Protein AF-A0A353F7Q7-F1 (afdb_monomer_lite)

Structure (mmCIF, N/CA/C/O backbone):
data_AF-A0A353F7Q7-F1
#
_entry.id   AF-A0A353F7Q7-F1
#
loop_
_atom_site.group_PDB
_atom_site.id
_atom_site.type_symbol
_atom_site.label_atom_id
_atom_site.label_alt_id
_atom_site.label_comp_id
_atom_site.label_asym_id
_atom_site.label_entity_id
_atom_site.label_seq_id
_atom_site.pdbx_PDB_ins_code
_atom_site.Cartn_x
_atom_site.Cartn_y
_atom_site.Cartn_z
_atom_site.occupancy
_atom_site.B_iso_or_equiv
_atom_site.auth_seq_id
_atom_site.auth_comp_id
_atom_site.auth_asym_id
_atom_site.auth_atom_id
_atom_site.pdbx_PDB_model_num
ATOM 1 N N . MET A 1 1 ? -16.172 -13.027 20.864 1.00 47.38 1 MET A N 1
ATOM 2 C CA . MET A 1 1 ? -14.742 -12.929 20.495 1.00 47.38 1 MET A CA 1
ATOM 3 C C . MET A 1 1 ? -14.281 -11.509 20.770 1.00 47.38 1 MET A C 1
ATOM 5 O O . MET A 1 1 ? -14.959 -10.591 20.334 1.00 47.38 1 MET A O 1
ATOM 9 N N . MET A 1 2 ? -13.199 -11.311 21.529 1.00 53.53 2 MET A N 1
ATOM 10 C CA . MET A 1 2 ? -12.612 -9.973 21.683 1.00 53.53 2 MET A CA 1
ATOM 11 C C . MET A 1 2 ? -12.036 -9.521 20.335 1.00 53.53 2 MET A C 1
ATOM 13 O O . MET A 1 2 ? -11.460 -10.328 19.608 1.00 53.53 2 MET A O 1
ATOM 17 N N . ALA A 1 3 ? -12.231 -8.255 19.975 1.00 63.22 3 ALA A N 1
ATOM 18 C CA . ALA A 1 3 ? -11.738 -7.695 18.724 1.00 63.22 3 ALA A CA 1
ATOM 19 C C . ALA A 1 3 ? -10.195 -7.616 18.745 1.00 63.22 3 ALA A C 1
ATOM 21 O O . ALA A 1 3 ? -9.619 -6.721 19.360 1.00 63.22 3 ALA A O 1
ATOM 22 N N . GLN A 1 4 ? -9.523 -8.611 18.150 1.00 87.62 4 GLN A N 1
ATOM 23 C CA . GLN A 1 4 ? -8.056 -8.729 18.150 1.00 87.62 4 GLN A CA 1
ATOM 24 C C . GLN A 1 4 ? -7.355 -7.837 17.111 1.00 87.62 4 GLN A C 1
ATOM 26 O O . GLN A 1 4 ? -6.146 -7.648 17.205 1.00 87.62 4 GLN A O 1
ATOM 31 N N . GLU A 1 5 ? -8.075 -7.226 16.161 1.00 91.69 5 GLU A N 1
ATOM 32 C CA . GLU A 1 5 ? -7.437 -6.451 15.091 1.00 91.69 5 GLU A CA 1
ATOM 33 C C . GLU A 1 5 ? -6.711 -5.207 15.619 1.00 91.69 5 GLU A C 1
ATOM 35 O O . GLU A 1 5 ? -5.593 -4.929 15.205 1.00 91.69 5 GLU A O 1
ATOM 40 N N . GLY A 1 6 ? -7.291 -4.477 16.579 1.00 93.25 6 GLY A N 1
ATOM 41 C CA . GLY A 1 6 ? -6.685 -3.257 17.127 1.00 93.25 6 GLY A CA 1
ATOM 42 C C . GLY A 1 6 ? -5.279 -3.468 17.720 1.00 93.25 6 GLY A C 1
ATOM 43 O O . GLY A 1 6 ? -4.352 -2.730 17.354 1.00 93.25 6 GLY A O 1
ATOM 44 N N . PRO A 1 7 ? -5.096 -4.455 18.620 1.00 96.31 7 PRO A N 1
ATOM 45 C CA . PRO A 1 7 ? -3.781 -4.849 19.118 1.00 96.31 7 PRO A CA 1
ATOM 46 C C . PRO A 1 7 ? -2.811 -5.276 18.011 1.00 96.31 7 PRO A C 1
ATOM 48 O O . PRO A 1 7 ? -1.708 -4.742 17.964 1.00 96.31 7 PRO A O 1
ATOM 51 N N . VAL A 1 8 ? -3.227 -6.150 17.086 1.00 97.38 8 VAL A N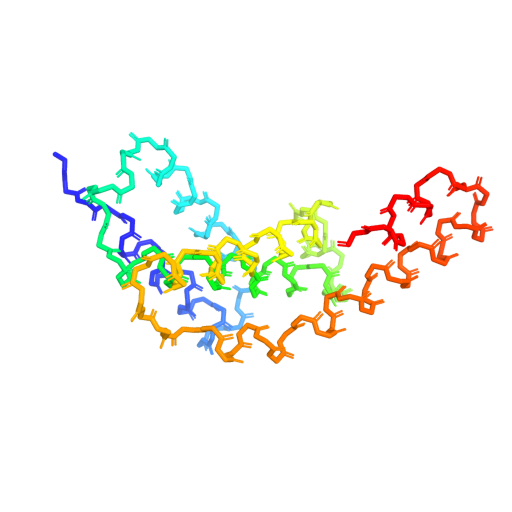 1
ATOM 52 C CA . VAL A 1 8 ? -2.357 -6.663 16.009 1.00 97.38 8 VAL A CA 1
ATOM 53 C C . VAL A 1 8 ? -1.903 -5.542 15.067 1.00 97.38 8 VAL A C 1
ATOM 55 O O . VAL A 1 8 ? -0.712 -5.417 14.784 1.00 97.38 8 VAL A O 1
ATOM 58 N N . ILE A 1 9 ? -2.811 -4.644 14.668 1.00 97.56 9 ILE A N 1
ATOM 59 C CA . ILE A 1 9 ? -2.458 -3.452 13.881 1.00 97.56 9 ILE A CA 1
ATOM 60 C C . ILE A 1 9 ? -1.427 -2.615 14.645 1.00 97.56 9 ILE A C 1
ATOM 62 O O . ILE A 1 9 ? -0.452 -2.151 14.066 1.00 97.56 9 ILE A O 1
ATOM 66 N N . SER A 1 10 ? -1.616 -2.416 15.952 1.00 97.50 10 SER A N 1
ATOM 67 C CA . SER A 1 10 ? -0.689 -1.614 16.760 1.00 97.50 10 SER A CA 1
ATOM 68 C C . SER A 1 10 ? 0.691 -2.268 16.889 1.00 97.50 10 SER A C 1
ATOM 70 O O . SER A 1 10 ? 1.689 -1.548 16.871 1.00 97.50 10 SER A O 1
ATOM 72 N N . SER A 1 11 ? 0.764 -3.601 16.950 1.00 98.00 11 SER A N 1
ATOM 73 C CA . SER A 1 11 ? 2.026 -4.347 16.882 1.00 98.00 11 SER A CA 1
ATOM 74 C C . SER A 1 11 ? 2.744 -4.127 15.550 1.00 98.00 11 SER A C 1
ATOM 76 O O . SER A 1 11 ? 3.946 -3.868 15.560 1.00 98.00 11 SER A O 1
ATOM 78 N N . ALA A 1 12 ? 2.019 -4.118 14.423 1.00 98.19 12 ALA A N 1
ATOM 79 C CA . ALA A 1 12 ? 2.595 -3.796 13.113 1.00 98.19 12 ALA A CA 1
ATOM 80 C C . ALA A 1 12 ? 3.225 -2.391 13.092 1.00 98.19 12 ALA A C 1
ATOM 82 O O . ALA A 1 12 ? 4.353 -2.222 12.630 1.00 98.19 12 ALA A O 1
ATOM 83 N N . VAL A 1 13 ? 2.527 -1.391 13.651 1.00 97.88 13 VAL A N 1
ATOM 84 C CA . VAL A 1 13 ? 3.040 -0.012 13.764 1.00 97.88 13 VAL A CA 1
ATOM 85 C C . VAL A 1 13 ? 4.306 0.045 14.615 1.00 97.88 13 VAL A C 1
ATOM 87 O O . VAL A 1 13 ? 5.293 0.657 14.222 1.00 97.88 13 VAL A O 1
ATOM 90 N N . ILE A 1 14 ? 4.304 -0.608 15.778 1.00 97.94 14 ILE A N 1
ATOM 91 C CA . ILE A 1 14 ? 5.467 -0.631 16.673 1.00 97.94 14 ILE A CA 1
ATOM 92 C C . ILE A 1 14 ? 6.668 -1.285 15.982 1.00 97.94 14 ILE A C 1
ATOM 94 O O . ILE A 1 14 ? 7.765 -0.727 16.030 1.00 97.94 14 ILE A O 1
ATOM 98 N N . ALA A 1 15 ? 6.462 -2.418 15.310 1.00 97.56 15 ALA A N 1
ATOM 99 C CA . ALA A 1 15 ? 7.520 -3.110 14.585 1.00 97.56 15 ALA A CA 1
ATOM 100 C C . ALA A 1 15 ? 8.154 -2.203 13.514 1.00 97.56 15 ALA A C 1
ATOM 102 O O . ALA A 1 15 ? 9.375 -2.052 13.493 1.00 97.56 15 ALA A O 1
ATOM 103 N N . VAL A 1 16 ? 7.346 -1.514 12.698 1.00 95.19 16 VAL A N 1
ATOM 104 C CA . VAL A 1 16 ? 7.862 -0.695 11.586 1.00 95.19 16 VAL A CA 1
ATOM 105 C C . VAL A 1 16 ? 8.396 0.682 12.004 1.00 95.19 16 VAL A C 1
ATOM 107 O O . VAL A 1 16 ? 9.357 1.166 11.406 1.00 95.19 16 VAL A O 1
ATOM 110 N N . GLU A 1 17 ? 7.805 1.334 13.008 1.00 92.81 17 GLU A N 1
ATOM 111 C CA . GLU A 1 17 ? 8.177 2.705 13.400 1.00 92.81 17 GLU A CA 1
ATOM 112 C C . GLU A 1 17 ? 9.206 2.765 14.527 1.00 92.81 17 GLU A C 1
ATOM 114 O O . GLU A 1 17 ? 9.997 3.704 14.575 1.00 92.81 17 GLU A O 1
ATOM 119 N N . ARG A 1 18 ? 9.196 1.796 15.451 1.00 92.31 18 ARG A N 1
ATOM 120 C CA . ARG A 1 18 ? 10.052 1.832 16.650 1.00 92.31 18 ARG A CA 1
ATOM 121 C C . ARG A 1 18 ? 11.210 0.853 16.576 1.00 92.31 18 ARG A C 1
ATOM 123 O O . ARG A 1 18 ? 12.302 1.188 17.018 1.00 92.31 18 ARG A O 1
ATOM 130 N N . ASN A 1 19 ? 10.971 -0.329 16.013 1.00 92.38 19 ASN A N 1
ATOM 131 C CA . ASN A 1 19 ? 11.986 -1.381 15.943 1.00 92.38 19 ASN A CA 1
ATOM 132 C C . ASN A 1 19 ? 12.683 -1.433 14.576 1.00 92.38 19 ASN A C 1
ATOM 134 O O . ASN A 1 19 ? 13.704 -2.100 14.447 1.00 92.38 19 ASN A O 1
ATOM 138 N N . ASN A 1 20 ? 12.134 -0.737 13.570 1.00 92.75 20 ASN A N 1
ATOM 139 C CA . ASN A 1 20 ? 12.548 -0.827 12.168 1.00 92.75 20 ASN A CA 1
ATOM 140 C C . ASN A 1 20 ? 12.586 -2.282 11.646 1.00 92.75 20 ASN A C 1
ATOM 142 O O . ASN A 1 20 ? 13.397 -2.631 10.791 1.00 92.75 20 ASN A O 1
ATOM 146 N N . ASP A 1 21 ? 11.698 -3.128 12.170 1.00 97.50 21 ASP A N 1
ATOM 147 C CA . ASP A 1 21 ? 11.584 -4.543 11.831 1.00 97.50 21 ASP A CA 1
ATOM 148 C C . ASP A 1 21 ? 10.482 -4.726 10.783 1.00 97.50 21 ASP A C 1
ATOM 150 O O . ASP A 1 21 ? 9.291 -4.842 11.091 1.00 97.50 21 ASP A O 1
ATOM 154 N N . ILE A 1 22 ? 10.885 -4.678 9.512 1.00 98.00 22 ILE A N 1
ATOM 155 C CA . ILE A 1 22 ? 9.965 -4.746 8.370 1.00 98.00 22 ILE A CA 1
ATOM 156 C C . ILE A 1 22 ? 9.339 -6.142 8.252 1.00 98.00 22 ILE A C 1
ATOM 158 O O . ILE A 1 22 ? 8.160 -6.246 7.911 1.00 98.00 22 ILE A O 1
ATOM 162 N N . ALA A 1 23 ? 10.094 -7.204 8.552 1.00 98.25 23 ALA A N 1
ATOM 163 C CA . ALA A 1 23 ? 9.606 -8.576 8.451 1.00 98.25 23 ALA A CA 1
ATOM 164 C C . ALA A 1 23 ? 8.491 -8.842 9.467 1.00 98.25 23 ALA A C 1
ATOM 166 O O . ALA A 1 23 ? 7.408 -9.308 9.101 1.00 98.25 23 ALA A O 1
ATOM 167 N N . GLU A 1 24 ? 8.715 -8.483 10.731 1.00 98.31 24 GLU A N 1
ATOM 168 C CA . GLU A 1 24 ? 7.708 -8.677 11.769 1.00 98.31 24 GLU A CA 1
ATOM 169 C C . GLU A 1 24 ? 6.507 -7.735 11.555 1.00 98.31 24 GLU A C 1
ATOM 171 O O . GLU A 1 24 ? 5.354 -8.141 11.721 1.00 98.31 24 GLU A O 1
ATOM 176 N N . ALA A 1 25 ? 6.736 -6.500 11.089 1.00 98.56 25 ALA A N 1
ATOM 177 C CA . ALA A 1 25 ? 5.647 -5.603 10.707 1.00 98.56 25 ALA A CA 1
ATOM 178 C C . ALA A 1 25 ? 4.774 -6.185 9.584 1.00 98.56 25 ALA A C 1
ATOM 180 O O . ALA A 1 25 ? 3.545 -6.090 9.654 1.00 98.56 25 ALA A O 1
ATOM 181 N N . LYS A 1 26 ? 5.392 -6.807 8.569 1.00 98.50 26 LYS A N 1
ATOM 182 C CA . LYS A 1 26 ? 4.687 -7.469 7.463 1.00 98.50 26 LYS A CA 1
ATOM 183 C C . LYS A 1 26 ? 3.812 -8.615 7.966 1.00 98.50 26 LYS A C 1
ATOM 185 O O . LYS A 1 26 ? 2.642 -8.700 7.603 1.00 98.50 26 LYS A O 1
ATOM 190 N N . LYS A 1 27 ? 4.345 -9.445 8.860 1.00 98.38 27 LYS A N 1
ATOM 191 C CA . LYS A 1 27 ? 3.589 -10.529 9.494 1.00 98.38 27 LYS A CA 1
ATOM 192 C C . LYS A 1 27 ? 2.362 -10.004 10.246 1.00 98.38 27 LYS A C 1
ATOM 194 O O . LYS A 1 27 ? 1.258 -10.490 10.010 1.00 98.38 27 LYS A O 1
ATOM 199 N N . TYR A 1 28 ? 2.523 -8.982 11.090 1.00 98.50 28 TYR A N 1
ATOM 200 C CA . TYR A 1 28 ? 1.391 -8.418 11.833 1.00 98.50 28 TYR A CA 1
ATOM 201 C C . TYR A 1 28 ? 0.355 -7.749 10.928 1.00 98.50 28 TYR A C 1
ATOM 203 O O . TYR A 1 28 ? -0.841 -7.863 11.190 1.00 98.50 28 TYR A O 1
ATOM 211 N N . ILE A 1 29 ? 0.765 -7.042 9.870 1.00 98.56 29 ILE A N 1
ATOM 212 C CA . ILE A 1 29 ? -0.211 -6.382 8.994 1.00 98.56 29 ILE A CA 1
ATOM 213 C C . ILE A 1 29 ? -0.993 -7.392 8.141 1.00 98.56 29 ILE A C 1
ATOM 215 O O . ILE A 1 29 ? -2.188 -7.193 7.920 1.00 98.56 29 ILE A O 1
ATOM 219 N N . ASP A 1 30 ? -0.368 -8.500 7.738 1.00 98.31 30 ASP A N 1
ATOM 220 C CA . ASP A 1 30 ? -1.050 -9.602 7.052 1.00 98.31 30 ASP A CA 1
ATOM 221 C C . ASP A 1 30 ? -2.034 -10.322 7.986 1.00 98.31 30 ASP A C 1
ATOM 223 O O . ASP A 1 30 ? -3.172 -10.596 7.601 1.00 98.31 30 ASP A O 1
ATOM 227 N N . GLU A 1 31 ? -1.638 -10.570 9.238 1.00 97.62 31 GLU A N 1
ATOM 228 C CA . GLU A 1 31 ? -2.523 -11.127 10.266 1.00 97.62 31 GLU A CA 1
ATOM 229 C C . GLU A 1 31 ? -3.722 -10.200 10.527 1.00 97.62 31 GLU A C 1
ATOM 231 O O . GLU A 1 31 ? -4.873 -10.642 10.533 1.00 97.62 31 GLU A O 1
ATOM 236 N N . ALA A 1 32 ? -3.485 -8.890 10.658 1.00 97.62 32 ALA A N 1
ATOM 237 C CA . ALA A 1 32 ? -4.557 -7.908 10.782 1.00 97.62 32 ALA A CA 1
ATOM 238 C C . ALA A 1 32 ? -5.513 -7.960 9.581 1.00 97.62 32 ALA A C 1
ATOM 240 O O . ALA A 1 32 ? -6.729 -7.906 9.773 1.00 97.62 32 ALA A O 1
ATOM 241 N N . GLN A 1 33 ? -4.992 -8.112 8.358 1.00 97.38 33 GLN A N 1
ATOM 242 C CA . GLN A 1 33 ? -5.817 -8.243 7.157 1.00 97.38 33 GLN A CA 1
ATOM 243 C C . GLN A 1 33 ? -6.702 -9.495 7.201 1.00 97.38 33 GLN A C 1
ATOM 245 O O . GLN A 1 33 ? -7.881 -9.410 6.853 1.00 97.38 33 GLN A O 1
ATOM 250 N N . GLN A 1 34 ? -6.166 -10.632 7.655 1.00 96.56 34 GLN A N 1
ATOM 251 C CA . GLN A 1 34 ? -6.937 -11.865 7.833 1.00 96.56 34 GLN A CA 1
ATOM 252 C C . GLN A 1 34 ? -8.043 -11.696 8.880 1.00 96.56 34 GLN A C 1
ATOM 254 O O . GLN A 1 34 ? -9.175 -12.105 8.652 1.00 96.56 34 GLN A O 1
ATOM 259 N N . ILE A 1 35 ? -7.761 -11.048 10.012 1.00 94.56 35 ILE A N 1
ATOM 260 C CA . ILE A 1 35 ? -8.782 -10.810 11.043 1.00 94.56 35 ILE A CA 1
ATOM 261 C C . ILE A 1 35 ? -9.874 -9.877 10.509 1.00 94.56 35 ILE A C 1
ATOM 263 O O . ILE A 1 35 ? -11.060 -10.142 10.702 1.00 94.56 35 ILE A O 1
ATOM 267 N N . ILE A 1 36 ? -9.491 -8.797 9.824 1.00 95.12 36 ILE A N 1
ATOM 268 C CA . ILE A 1 36 ? -10.423 -7.804 9.276 1.00 95.12 36 ILE A CA 1
ATOM 269 C C . ILE A 1 36 ? -11.333 -8.420 8.209 1.00 95.12 36 ILE A C 1
ATOM 271 O O . ILE A 1 36 ? -12.519 -8.103 8.185 1.00 95.12 36 ILE A O 1
ATOM 275 N N . SER A 1 37 ? -10.825 -9.322 7.362 1.00 94.19 37 SER A N 1
ATOM 276 C CA . SER A 1 37 ? -11.626 -9.945 6.297 1.00 94.19 37 SER A CA 1
ATOM 277 C C . SER A 1 37 ? -12.722 -10.885 6.812 1.00 94.19 37 SER A C 1
ATOM 279 O O . SER A 1 37 ? -13.684 -11.148 6.092 1.00 94.19 37 SE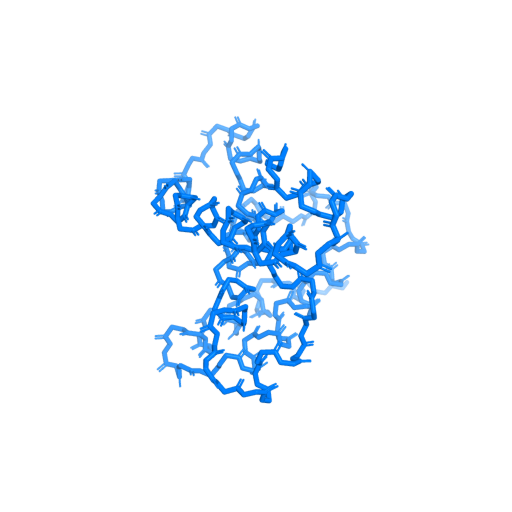R A O 1
ATOM 281 N N . THR A 1 38 ? -12.621 -11.356 8.059 1.00 94.19 38 THR A N 1
ATOM 282 C CA . THR A 1 38 ? -13.637 -12.215 8.696 1.00 94.19 38 THR A CA 1
ATOM 283 C C . THR A 1 38 ? -14.797 -11.446 9.330 1.00 94.19 38 THR A C 1
ATOM 285 O O . THR A 1 38 ? -15.733 -12.070 9.831 1.00 94.19 38 THR A O 1
ATOM 288 N N . LYS A 1 39 ? -14.756 -10.106 9.332 1.00 90.62 39 LYS A N 1
ATOM 289 C CA . LYS A 1 39 ? -15.736 -9.262 10.026 1.00 90.62 39 LYS A CA 1
ATOM 290 C C . LYS A 1 39 ? -16.362 -8.230 9.087 1.00 90.62 39 LYS A C 1
ATOM 292 O O . LYS A 1 39 ? -15.674 -7.687 8.220 1.00 90.62 39 LYS A O 1
ATOM 297 N N . PRO A 1 40 ? -17.644 -7.878 9.276 1.00 91.69 40 PRO A N 1
ATOM 298 C CA . PRO A 1 40 ? -18.227 -6.713 8.624 1.00 91.69 40 PRO A CA 1
ATOM 299 C C . PRO A 1 40 ? -17.460 -5.437 8.993 1.00 91.69 40 PRO A C 1
ATOM 301 O O . PRO A 1 40 ? -17.127 -5.220 10.159 1.00 91.69 40 PRO A O 1
ATOM 304 N N . LYS A 1 41 ? -17.242 -4.5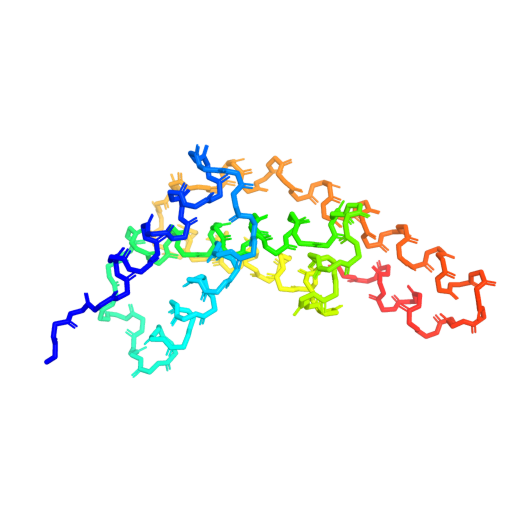35 8.024 1.00 88.12 41 LYS A N 1
ATOM 305 C CA . LYS A 1 41 ? -16.570 -3.241 8.270 1.00 88.12 41 LYS A CA 1
ATOM 306 C C . LYS A 1 41 ? -17.232 -2.427 9.390 1.00 88.12 41 LYS A C 1
ATOM 308 O O . LYS A 1 41 ? -16.538 -1.726 10.116 1.00 88.12 41 LYS A O 1
ATOM 313 N N . SER A 1 42 ? -18.553 -2.543 9.548 1.00 88.69 42 SER A N 1
ATOM 314 C CA . SER A 1 42 ? -19.334 -1.870 10.596 1.00 88.69 42 SER A CA 1
ATOM 315 C C . SER A 1 42 ? -18.984 -2.314 12.019 1.00 88.69 42 SER A C 1
ATOM 317 O O . SER A 1 42 ? -19.279 -1.591 12.965 1.00 88.69 42 SER A O 1
ATOM 319 N N . GLU A 1 43 ? -18.368 -3.486 12.186 1.00 91.88 43 GLU A N 1
ATOM 320 C CA . GLU A 1 43 ? -17.938 -4.009 13.489 1.00 91.88 43 GLU A CA 1
ATOM 321 C C . GLU A 1 43 ? -16.515 -3.574 13.866 1.00 91.88 43 GLU A C 1
ATOM 323 O O . GLU A 1 43 ? -16.067 -3.798 14.991 1.00 91.88 43 GLU A O 1
ATOM 328 N N . ILE A 1 44 ? -15.794 -2.934 12.942 1.00 93.06 44 ILE A N 1
ATOM 329 C CA . ILE A 1 44 ? -14.426 -2.467 13.151 1.00 93.06 44 ILE A CA 1
ATOM 330 C C . ILE A 1 44 ? -14.471 -0.962 13.393 1.00 93.06 44 ILE A C 1
ATOM 332 O O . ILE A 1 44 ? -15.068 -0.203 12.630 1.00 93.06 44 ILE A O 1
ATOM 336 N N . SER A 1 45 ? -13.812 -0.498 14.456 1.00 94.56 45 SER A N 1
ATOM 337 C CA . SER A 1 45 ? -13.763 0.941 14.720 1.00 94.56 45 SER A CA 1
ATOM 338 C C . SER A 1 45 ? -13.092 1.684 13.562 1.00 94.56 45 SER A C 1
ATOM 340 O O . SER A 1 45 ? -12.060 1.248 13.042 1.00 94.56 45 SER A O 1
ATOM 342 N N . SER A 1 46 ? -13.622 2.857 13.208 1.00 95.56 46 SER A N 1
ATOM 343 C CA . SER A 1 46 ? -13.079 3.630 12.087 1.00 95.56 46 SER A CA 1
ATOM 344 C C . SER A 1 46 ? -11.615 4.010 12.271 1.00 95.56 46 SER A C 1
ATOM 346 O O . SER A 1 46 ? -10.835 3.998 11.327 1.00 95.56 46 SER A O 1
ATOM 348 N N . LYS A 1 47 ? -11.204 4.260 13.519 1.00 96.12 47 LYS A N 1
ATOM 349 C CA . LYS A 1 47 ? -9.803 4.498 13.873 1.00 96.12 47 LYS A CA 1
ATOM 350 C C . LYS A 1 47 ? -8.913 3.301 13.528 1.00 96.12 47 LYS A C 1
ATOM 352 O O . LYS A 1 47 ? -7.822 3.512 13.005 1.00 96.12 47 LYS A O 1
ATOM 357 N N . ASN A 1 48 ? -9.343 2.079 13.850 1.00 96.69 48 ASN A N 1
ATOM 358 C CA . ASN A 1 48 ? -8.567 0.877 13.544 1.00 96.69 48 ASN A CA 1
ATOM 359 C C . ASN A 1 48 ? -8.509 0.645 12.038 1.00 96.69 48 ASN A C 1
ATOM 361 O O . ASN A 1 48 ? -7.438 0.335 11.533 1.00 96.69 48 ASN A O 1
ATOM 365 N N . LEU A 1 49 ? -9.619 0.849 11.324 1.00 97.06 49 LEU A N 1
ATOM 366 C CA . LEU A 1 49 ? -9.663 0.609 9.887 1.00 97.06 49 LEU A CA 1
ATOM 367 C C . LEU A 1 49 ? -8.812 1.623 9.100 1.00 97.06 49 LEU A C 1
ATOM 369 O O . LEU A 1 49 ? -7.999 1.209 8.277 1.00 97.06 49 LEU A O 1
ATOM 373 N N . SER A 1 50 ? -8.887 2.918 9.434 1.00 98.25 50 SER A N 1
ATOM 374 C CA . SER A 1 50 ? -7.973 3.940 8.896 1.00 98.25 50 SER A CA 1
ATOM 375 C C . SER A 1 50 ? -6.509 3.591 9.175 1.00 98.25 50 SER A C 1
ATOM 377 O O . SER A 1 50 ? -5.672 3.612 8.277 1.00 98.25 50 SER A O 1
ATOM 379 N N . LYS A 1 51 ? -6.185 3.219 10.422 1.00 98.25 51 LYS A N 1
ATOM 380 C CA . LYS A 1 51 ? -4.819 2.827 10.792 1.00 98.25 51 LYS A CA 1
ATOM 381 C C . LYS A 1 51 ? -4.354 1.613 9.980 1.00 98.25 51 LYS A C 1
ATOM 383 O O . LYS A 1 51 ? -3.248 1.618 9.452 1.00 98.25 51 LYS A O 1
ATOM 388 N N . PHE A 1 52 ? -5.197 0.591 9.857 1.00 98.44 52 PHE A N 1
ATOM 389 C CA . PHE A 1 52 ? -4.893 -0.599 9.075 1.00 98.44 52 PHE A CA 1
ATOM 390 C C . PHE A 1 52 ? -4.587 -0.257 7.614 1.00 98.44 52 PHE A C 1
ATOM 392 O O . PHE A 1 52 ? -3.526 -0.637 7.132 1.00 98.44 52 PHE A O 1
ATOM 399 N N . TYR A 1 53 ? -5.461 0.482 6.923 1.00 98.62 53 TYR A N 1
ATOM 400 C CA . TYR A 1 53 ? -5.253 0.796 5.507 1.00 98.62 53 TYR A CA 1
ATOM 401 C C . TYR A 1 53 ? -3.984 1.619 5.268 1.00 98.62 53 TYR A C 1
ATOM 403 O O . TYR A 1 53 ? -3.204 1.290 4.373 1.00 98.62 53 TYR A O 1
ATOM 411 N N . TYR A 1 54 ? -3.720 2.618 6.116 1.00 98.75 54 TYR A N 1
ATOM 412 C CA . TYR A 1 54 ? -2.492 3.405 6.027 1.00 98.75 54 TYR A CA 1
ATOM 413 C C . TYR A 1 54 ? -1.236 2.540 6.191 1.00 98.75 54 TYR A C 1
ATOM 415 O O . TYR A 1 54 ? -0.348 2.557 5.337 1.00 98.75 54 TYR A O 1
ATOM 423 N N . HIS A 1 55 ? -1.167 1.732 7.255 1.00 98.62 55 HIS A N 1
ATOM 424 C CA . HIS A 1 55 ? 0.019 0.916 7.512 1.00 98.62 55 HIS A CA 1
ATOM 425 C C . HIS A 1 55 ? 0.133 -0.290 6.574 1.00 98.62 55 HIS A C 1
ATOM 427 O O . HIS A 1 55 ? 1.254 -0.697 6.279 1.00 98.62 55 HIS A O 1
ATOM 433 N N . LYS A 1 56 ? -0.973 -0.805 6.019 1.00 98.69 56 LYS A N 1
ATOM 434 C CA . LYS A 1 56 ? -0.944 -1.740 4.884 1.00 98.69 56 LYS A CA 1
ATOM 435 C C . LYS A 1 56 ? -0.210 -1.109 3.706 1.00 98.69 56 LYS A C 1
ATOM 437 O O . LYS A 1 56 ? 0.694 -1.744 3.168 1.00 98.69 56 LYS A O 1
ATOM 442 N N . GLY A 1 57 ? -0.546 0.1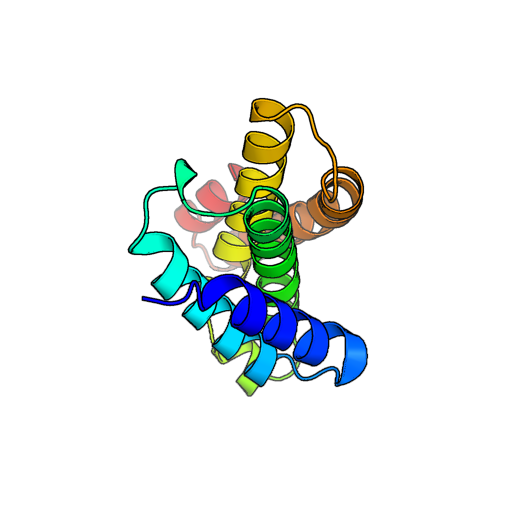36 3.365 1.00 98.56 57 GLY A N 1
ATOM 443 C CA . GLY A 1 57 ? 0.152 0.909 2.341 1.00 98.56 57 GLY A CA 1
ATOM 444 C C . GLY A 1 57 ? 1.650 1.036 2.627 1.00 98.56 57 GLY A C 1
ATOM 445 O O . GLY A 1 57 ? 2.496 0.583 1.856 1.00 98.56 57 GLY A O 1
ATOM 446 N N . LEU A 1 58 ? 1.974 1.593 3.794 1.00 98.56 58 LEU A N 1
ATOM 447 C CA . LEU A 1 58 ? 3.342 1.923 4.190 1.00 98.56 58 LEU A CA 1
ATOM 448 C C . LEU A 1 58 ? 4.257 0.695 4.318 1.00 98.56 58 LEU A C 1
ATOM 450 O O . LEU A 1 58 ? 5.372 0.703 3.801 1.00 98.56 58 LEU A O 1
ATOM 454 N N . ILE A 1 59 ? 3.813 -0.352 5.019 1.00 98.75 59 ILE A N 1
ATOM 455 C CA . ILE A 1 59 ? 4.635 -1.541 5.291 1.00 98.75 59 ILE A CA 1
ATOM 456 C C . ILE A 1 59 ? 4.920 -2.288 3.991 1.00 98.75 59 ILE A C 1
ATOM 458 O O . ILE A 1 59 ? 6.069 -2.636 3.732 1.00 98.75 59 ILE A O 1
ATOM 462 N N . ASN A 1 60 ? 3.909 -2.481 3.139 1.00 98.81 60 ASN A N 1
ATOM 463 C CA . ASN A 1 60 ? 4.119 -3.139 1.853 1.00 98.81 60 ASN A CA 1
ATOM 464 C C . ASN A 1 60 ? 5.026 -2.304 0.933 1.00 98.81 60 ASN A C 1
ATOM 466 O O . ASN A 1 60 ? 5.884 -2.861 0.254 1.00 98.81 60 ASN A O 1
ATOM 470 N N . PHE A 1 61 ? 4.943 -0.971 0.967 1.00 98.56 61 PHE A N 1
ATOM 471 C CA . PHE A 1 61 ? 5.869 -0.145 0.189 1.00 98.56 61 PHE A CA 1
ATOM 472 C C . PHE A 1 61 ? 7.318 -0.265 0.685 1.00 98.56 61 PHE A C 1
ATOM 474 O O . PHE A 1 61 ? 8.251 -0.307 -0.116 1.00 98.56 61 PHE A O 1
ATOM 481 N N . ARG A 1 62 ? 7.521 -0.384 2.004 1.00 98.19 62 ARG A N 1
ATOM 482 C CA . ARG A 1 62 ? 8.844 -0.659 2.590 1.00 98.19 62 ARG A CA 1
ATOM 483 C C . ARG A 1 62 ? 9.371 -2.046 2.225 1.00 98.19 62 ARG A C 1
ATOM 485 O O . ARG A 1 62 ? 10.560 -2.170 1.959 1.00 98.19 62 ARG A O 1
ATOM 492 N N . VAL A 1 63 ? 8.506 -3.062 2.174 1.00 98.56 63 VAL A N 1
ATOM 493 C CA . VAL A 1 63 ? 8.864 -4.403 1.678 1.00 98.56 63 VAL A CA 1
ATOM 494 C C . VAL A 1 63 ? 9.351 -4.317 0.230 1.00 98.56 63 VAL A C 1
ATOM 496 O O . VAL A 1 63 ? 10.445 -4.785 -0.070 1.00 98.56 63 VAL A O 1
ATOM 499 N N . TYR A 1 64 ? 8.594 -3.652 -0.650 1.00 98.31 64 TYR A N 1
ATOM 500 C CA . TYR A 1 64 ? 8.949 -3.508 -2.066 1.00 98.31 64 TYR A CA 1
ATOM 501 C C . TYR A 1 64 ? 10.296 -2.797 -2.290 1.00 98.31 64 TYR A C 1
ATOM 503 O O . TYR A 1 64 ? 11.103 -3.236 -3.113 1.00 98.31 64 TYR A O 1
ATOM 511 N N . ASN A 1 65 ? 10.540 -1.709 -1.553 1.00 97.19 65 ASN A N 1
ATOM 512 C CA . ASN A 1 65 ? 11.747 -0.890 -1.692 1.00 97.19 65 ASN A CA 1
ATOM 513 C C . ASN A 1 65 ? 12.961 -1.420 -0.920 1.00 97.19 65 ASN A C 1
ATOM 515 O O . ASN A 1 65 ? 14.016 -0.792 -0.970 1.00 97.19 65 ASN A O 1
ATOM 519 N N . SER A 1 66 ? 12.837 -2.524 -0.181 1.00 97.38 66 SER A N 1
ATOM 520 C CA . SER A 1 66 ? 13.964 -3.038 0.591 1.00 97.38 66 SER A CA 1
ATOM 521 C C . SER A 1 66 ? 15.105 -3.490 -0.323 1.00 97.38 66 SER A C 1
ATOM 523 O O . SER A 1 66 ? 14.887 -4.165 -1.330 1.00 97.38 66 SER A O 1
ATOM 525 N N . GLU A 1 67 ? 16.332 -3.132 0.048 1.00 96.50 67 GLU A N 1
ATOM 526 C CA . GLU A 1 67 ? 17.550 -3.638 -0.593 1.00 96.50 67 GLU A CA 1
ATOM 527 C C . GLU A 1 67 ? 17.928 -5.035 -0.082 1.00 96.50 67 GLU A C 1
ATOM 529 O O . GLU A 1 67 ? 18.688 -5.740 -0.743 1.00 96.50 67 GLU A O 1
ATOM 534 N N . ASP A 1 68 ? 17.376 -5.458 1.062 1.00 97.25 68 ASP A N 1
ATOM 535 C CA . ASP A 1 68 ? 17.548 -6.809 1.588 1.00 97.25 68 ASP A CA 1
ATOM 536 C C . ASP A 1 68 ? 16.683 -7.793 0.775 1.00 97.25 68 ASP A C 1
ATOM 538 O O . ASP A 1 68 ? 15.447 -7.709 0.822 1.00 97.25 68 ASP A O 1
ATOM 542 N N . PRO A 1 69 ? 17.288 -8.757 0.050 1.00 96.81 69 PRO A N 1
ATOM 543 C CA . PRO A 1 69 ? 16.542 -9.733 -0.737 1.00 96.81 69 PRO A CA 1
ATOM 544 C C . PRO A 1 69 ? 15.583 -10.584 0.098 1.00 96.81 69 PRO A C 1
ATOM 546 O O . PRO A 1 69 ? 14.543 -10.991 -0.418 1.00 96.81 69 PRO A O 1
ATOM 549 N N . ALA A 1 70 ? 15.899 -10.843 1.372 1.00 97.38 70 ALA A N 1
ATOM 550 C CA . ALA A 1 70 ? 15.027 -11.603 2.260 1.00 97.38 70 ALA A CA 1
ATOM 551 C C . ALA A 1 70 ? 13.746 -10.825 2.575 1.00 97.38 70 ALA A C 1
ATOM 553 O O . ALA A 1 70 ? 12.666 -11.409 2.567 1.00 97.38 70 ALA A O 1
ATOM 554 N N . ILE A 1 71 ? 13.853 -9.508 2.785 1.00 98.12 71 ILE A N 1
ATOM 555 C CA . ILE A 1 71 ? 12.699 -8.631 3.015 1.00 98.12 71 ILE A CA 1
ATOM 556 C C . ILE A 1 71 ? 11.921 -8.422 1.722 1.00 98.12 71 ILE A C 1
ATOM 558 O O . ILE A 1 71 ? 10.710 -8.619 1.700 1.00 98.12 71 ILE A O 1
ATOM 562 N N . LYS A 1 72 ? 12.600 -8.073 0.626 1.00 96.00 72 LYS A N 1
ATOM 563 C CA . LYS A 1 72 ? 11.956 -7.859 -0.675 1.00 96.00 72 LYS A CA 1
ATOM 564 C C . LYS A 1 72 ? 11.236 -9.113 -1.177 1.00 96.00 72 LYS A C 1
ATOM 566 O O . LYS A 1 72 ? 10.168 -9.019 -1.776 1.00 96.00 72 LYS A O 1
ATOM 571 N N . GLY A 1 73 ? 11.800 -10.288 -0.894 1.00 97.06 73 GLY A N 1
ATOM 572 C CA . GLY A 1 73 ? 11.238 -11.593 -1.233 1.00 97.06 73 GLY A CA 1
ATOM 573 C C . GLY A 1 73 ? 10.043 -12.030 -0.380 1.00 97.06 73 GLY A C 1
ATOM 574 O O . GLY A 1 73 ? 9.433 -13.044 -0.710 1.00 97.06 73 GLY A O 1
ATOM 575 N N . LEU A 1 74 ? 9.676 -11.292 0.679 1.00 98.00 74 LEU A N 1
ATOM 576 C CA . LEU A 1 74 ? 8.516 -11.632 1.515 1.00 98.00 74 LEU A CA 1
ATOM 577 C C . LEU A 1 74 ? 7.200 -11.576 0.739 1.00 98.00 74 LEU A C 1
ATOM 579 O O . LEU A 1 74 ? 6.278 -12.330 1.045 1.00 98.00 74 LEU A O 1
ATOM 583 N N . ASP A 1 75 ? 7.081 -10.658 -0.224 1.00 97.75 75 ASP A N 1
ATOM 584 C CA . ASP A 1 75 ? 5.838 -10.476 -0.967 1.00 97.75 75 ASP A CA 1
ATOM 585 C C . ASP A 1 75 ? 6.088 -9.889 -2.367 1.00 97.75 75 ASP A C 1
ATOM 587 O O . ASP A 1 75 ? 6.340 -8.688 -2.498 1.00 97.75 75 ASP A O 1
ATOM 591 N N . PRO A 1 76 ? 5.981 -10.690 -3.443 1.00 96.06 76 PRO A N 1
ATOM 592 C CA . PRO A 1 76 ? 6.186 -10.195 -4.804 1.00 96.06 76 PRO A CA 1
ATOM 593 C C . PRO A 1 76 ? 5.110 -9.188 -5.242 1.00 96.06 76 PRO A C 1
ATOM 595 O O . PRO A 1 76 ? 5.331 -8.431 -6.185 1.00 96.06 76 PRO A O 1
ATOM 598 N N . GLN A 1 77 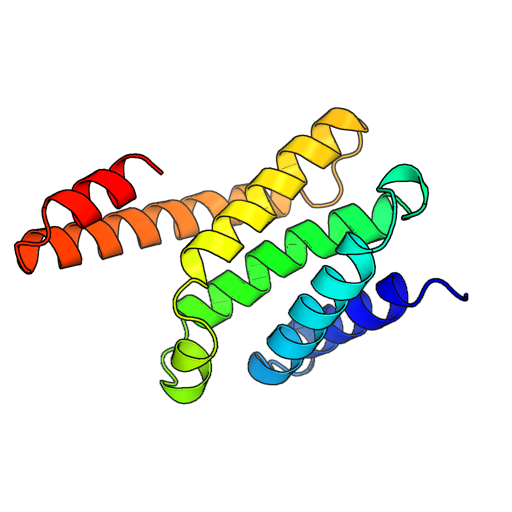? 3.964 -9.141 -4.552 1.00 96.81 77 GLN A N 1
ATOM 599 C CA . GLN A 1 77 ? 2.866 -8.206 -4.816 1.00 96.81 77 GLN A CA 1
ATOM 600 C C . GLN A 1 77 ? 2.883 -7.003 -3.862 1.00 96.81 77 GLN A C 1
ATOM 602 O O . GLN A 1 77 ? 1.883 -6.295 -3.732 1.00 96.81 77 GLN A O 1
ATOM 607 N N . ALA A 1 78 ? 4.000 -6.758 -3.171 1.00 98.31 78 ALA A N 1
ATOM 608 C CA . ALA A 1 78 ? 4.114 -5.689 -2.184 1.00 98.31 78 ALA A CA 1
ATOM 609 C C . ALA A 1 78 ? 3.769 -4.302 -2.757 1.00 98.31 78 ALA A C 1
ATOM 611 O O . ALA A 1 78 ? 3.039 -3.545 -2.123 1.00 98.31 78 ALA A O 1
ATOM 612 N N . LEU A 1 79 ? 4.215 -3.967 -3.973 1.00 98.31 79 LEU A N 1
ATOM 613 C CA . LEU A 1 79 ? 3.861 -2.680 -4.588 1.00 98.31 79 LEU A CA 1
ATOM 614 C C . LEU A 1 79 ? 2.344 -2.545 -4.806 1.00 98.31 79 LEU A C 1
ATOM 616 O O . LEU A 1 79 ? 1.755 -1.514 -4.475 1.00 98.31 79 LEU A O 1
ATOM 620 N N . ASP A 1 80 ? 1.702 -3.615 -5.274 1.00 97.88 80 ASP A N 1
ATOM 621 C CA . ASP A 1 80 ? 0.266 -3.633 -5.556 1.00 97.88 80 ASP A CA 1
ATOM 622 C C . ASP A 1 80 ? -0.554 -3.512 -4.269 1.00 97.88 80 ASP A C 1
ATOM 624 O O . ASP A 1 80 ? -1.493 -2.717 -4.183 1.00 97.88 80 ASP A O 1
ATOM 628 N N . LYS A 1 81 ? -0.143 -4.225 -3.217 1.00 98.38 81 LYS A N 1
ATOM 629 C CA . LYS A 1 81 ? -0.762 -4.143 -1.887 1.00 98.38 81 LYS A CA 1
ATOM 630 C C . LYS A 1 81 ? -0.538 -2.791 -1.219 1.00 98.38 81 LYS A C 1
ATOM 632 O O . LYS A 1 81 ? -1.411 -2.334 -0.477 1.00 98.38 81 LYS A O 1
ATOM 637 N N . ALA A 1 82 ? 0.603 -2.150 -1.476 1.00 98.62 82 ALA A N 1
ATOM 638 C CA . ALA A 1 82 ? 0.882 -0.810 -0.983 1.00 98.62 82 ALA A CA 1
ATOM 639 C C . ALA A 1 82 ? -0.108 0.204 -1.570 1.00 98.62 82 ALA A C 1
ATOM 641 O O . ALA A 1 82 ? -0.773 0.944 -0.841 1.00 98.62 82 ALA A O 1
ATOM 642 N N . ALA A 1 83 ? -0.254 0.186 -2.893 1.00 98.38 83 ALA A N 1
ATOM 643 C CA . ALA A 1 83 ? -1.170 1.068 -3.597 1.00 98.38 83 ALA A CA 1
ATOM 644 C C . ALA A 1 83 ? -2.635 0.798 -3.216 1.00 98.38 83 ALA A C 1
ATOM 646 O O . ALA A 1 83 ? -3.389 1.733 -2.938 1.00 98.38 83 ALA A O 1
ATOM 647 N N . GLU A 1 84 ? -3.017 -0.478 -3.094 1.00 98.12 84 GLU A N 1
ATOM 648 C CA . GLU A 1 84 ? -4.341 -0.869 -2.614 1.00 98.12 84 GLU A CA 1
ATOM 649 C C . GLU A 1 84 ? -4.625 -0.310 -1.212 1.00 98.12 84 GLU A C 1
ATOM 651 O O . GLU A 1 84 ? -5.710 0.224 -0.987 1.00 98.12 84 GLU A O 1
ATOM 656 N N . GLY A 1 85 ? -3.664 -0.395 -0.285 1.00 98.50 85 GLY A N 1
ATOM 657 C CA . GLY A 1 85 ? -3.805 0.128 1.076 1.00 98.50 85 GLY A CA 1
ATOM 658 C C . GLY A 1 85 ? -4.047 1.638 1.108 1.00 98.50 85 GLY A C 1
ATOM 659 O O . GLY A 1 85 ? -4.999 2.093 1.742 1.00 98.50 85 GLY A O 1
ATOM 660 N N . PHE A 1 86 ? -3.250 2.418 0.372 1.00 98.62 86 PHE A N 1
ATOM 661 C CA . PHE A 1 86 ? -3.443 3.871 0.300 1.00 98.62 86 PHE A CA 1
ATOM 662 C C . PHE A 1 86 ? -4.758 4.262 -0.383 1.00 98.62 86 PHE A C 1
ATOM 664 O O . PHE A 1 86 ? -5.449 5.157 0.101 1.00 98.62 86 PHE A O 1
ATOM 671 N N . ARG A 1 87 ? -5.158 3.564 -1.453 1.00 98.00 87 ARG A N 1
ATOM 672 C CA . ARG A 1 87 ? -6.462 3.784 -2.098 1.00 98.00 87 ARG A CA 1
ATOM 673 C C . ARG A 1 87 ? -7.617 3.477 -1.143 1.00 98.00 87 ARG A C 1
ATOM 675 O O . ARG A 1 87 ? -8.497 4.310 -0.963 1.00 98.00 87 ARG A O 1
ATOM 682 N N . GLN A 1 88 ? -7.582 2.312 -0.488 1.00 98.19 88 GLN A N 1
ATOM 683 C CA . GLN A 1 88 ? -8.595 1.901 0.490 1.00 98.19 88 GLN A CA 1
ATOM 684 C C . GLN A 1 88 ? -8.735 2.914 1.624 1.00 98.19 88 GLN A C 1
ATOM 686 O O . GLN A 1 88 ? -9.851 3.187 2.056 1.00 98.19 88 GLN A O 1
ATOM 691 N N . LEU A 1 89 ? -7.619 3.484 2.086 1.00 98.62 89 LEU A N 1
ATOM 692 C CA . LEU A 1 89 ? -7.629 4.540 3.088 1.00 98.62 89 LEU A CA 1
ATOM 693 C C . LEU A 1 89 ? -8.362 5.786 2.593 1.00 98.62 89 LEU A C 1
ATOM 695 O O . LEU A 1 89 ? -9.255 6.261 3.287 1.00 98.62 89 LEU A O 1
ATOM 699 N N . ILE A 1 90 ? -7.983 6.313 1.425 1.00 98.19 90 ILE A N 1
ATOM 700 C CA . ILE A 1 90 ? -8.561 7.549 0.883 1.00 98.19 90 ILE A CA 1
ATOM 701 C C . ILE A 1 90 ? -10.064 7.382 0.660 1.00 98.19 90 ILE A C 1
ATOM 703 O O . ILE A 1 90 ? -10.846 8.233 1.084 1.00 98.19 90 ILE A O 1
ATOM 707 N N . ASP A 1 91 ? -10.470 6.272 0.043 1.00 97.88 91 ASP A N 1
ATOM 708 C CA . ASP A 1 91 ? -11.880 5.976 -0.206 1.00 97.88 91 ASP A CA 1
ATOM 709 C C . ASP A 1 91 ? -12.657 5.877 1.110 1.00 97.88 91 ASP A C 1
ATOM 711 O O . ASP A 1 91 ? -13.724 6.476 1.255 1.00 97.88 91 ASP A O 1
ATOM 715 N N . TYR A 1 92 ? -12.095 5.173 2.096 1.00 97.81 92 TYR A N 1
ATOM 716 C CA . TYR A 1 92 ? -12.732 4.985 3.392 1.00 97.81 92 TYR A CA 1
ATOM 717 C C . TYR A 1 92 ? -12.846 6.286 4.193 1.00 97.81 92 TYR A C 1
ATOM 719 O O . TYR A 1 92 ? -13.912 6.593 4.721 1.00 97.81 92 TYR A O 1
ATOM 727 N N . GLU A 1 93 ? -11.772 7.069 4.294 1.00 98.12 93 GLU A N 1
ATOM 728 C CA . GLU A 1 93 ? -11.773 8.321 5.059 1.00 98.12 93 GLU A CA 1
ATOM 729 C C . GLU A 1 93 ? -12.686 9.377 4.435 1.00 98.12 93 GLU A C 1
ATOM 731 O O . GLU A 1 93 ? -13.360 10.111 5.167 1.00 98.12 93 GLU A O 1
ATOM 736 N N . LYS A 1 94 ? -12.790 9.380 3.101 1.00 97.50 94 LYS A N 1
ATOM 737 C CA . LYS A 1 94 ? -13.780 10.163 2.362 1.00 97.50 94 LYS A CA 1
ATOM 738 C C . LYS A 1 94 ? -15.209 9.711 2.666 1.00 97.50 94 LYS A C 1
ATOM 740 O O . LYS A 1 94 ? -16.059 10.563 2.913 1.00 97.50 94 LYS A O 1
ATOM 745 N N . GLU A 1 95 ? -15.477 8.404 2.679 1.00 96.81 95 GLU A N 1
ATOM 746 C CA . GLU A 1 95 ? -16.796 7.831 3.000 1.00 96.81 95 GLU A CA 1
ATOM 747 C C . GLU A 1 95 ? -17.276 8.250 4.398 1.00 96.81 95 GLU A C 1
ATOM 749 O O . GLU A 1 95 ? -18.425 8.655 4.569 1.00 96.81 95 GLU A O 1
ATOM 754 N N . ILE A 1 96 ? -16.391 8.202 5.399 1.00 96.31 96 ILE A N 1
ATOM 755 C CA . ILE A 1 96 ? -16.744 8.525 6.791 1.00 96.31 96 ILE A CA 1
ATOM 756 C C . ILE A 1 96 ? -16.577 10.010 7.152 1.00 96.31 96 ILE A C 1
ATOM 758 O O . ILE A 1 96 ? -16.873 10.391 8.289 1.00 96.31 96 ILE A O 1
ATOM 762 N N . GLY A 1 97 ? -16.055 10.829 6.232 1.00 96.56 97 GLY A N 1
ATOM 763 C CA . GLY A 1 97 ? -15.788 12.257 6.432 1.00 96.56 97 GLY A CA 1
ATOM 764 C C . GLY A 1 97 ? -14.754 12.561 7.522 1.00 96.56 97 GLY A C 1
ATOM 765 O O . GLY A 1 97 ? -14.885 13.560 8.229 1.00 96.56 97 GLY A O 1
ATOM 766 N N . LYS A 1 98 ? -13.765 11.679 7.728 1.00 94.94 98 LYS A N 1
ATOM 767 C CA . LYS A 1 98 ? -12.736 11.822 8.775 1.00 94.94 98 LYS A CA 1
ATOM 768 C C . LYS A 1 98 ? -11.358 11.471 8.231 1.00 94.94 98 LYS A C 1
ATOM 770 O O . LYS A 1 98 ? -10.990 10.301 8.189 1.00 94.94 98 LYS A O 1
ATOM 775 N N . GLU A 1 99 ? -10.585 12.499 7.911 1.00 95.31 99 GLU A N 1
ATOM 776 C CA . GLU A 1 99 ? -9.211 12.372 7.428 1.00 95.31 99 GLU A CA 1
ATOM 777 C C . GLU A 1 99 ? -8.243 12.220 8.609 1.00 95.31 99 GLU A C 1
ATOM 779 O O . GLU A 1 99 ? -7.921 13.188 9.296 1.00 95.31 99 GLU A O 1
ATOM 784 N N . ARG A 1 100 ? -7.815 10.989 8.905 1.00 96.81 100 ARG A N 1
ATOM 785 C CA . ARG A 1 100 ? -6.826 10.710 9.957 1.00 96.81 100 ARG A CA 1
ATOM 786 C C . ARG A 1 100 ? -5.438 10.480 9.379 1.00 96.81 100 ARG A C 1
ATOM 788 O O . ARG A 1 100 ? -4.480 10.913 10.006 1.00 96.81 100 ARG A O 1
ATOM 795 N N . TYR A 1 101 ? -5.348 9.784 8.249 1.00 98.06 101 TYR A N 1
ATOM 796 C CA . TYR A 1 101 ? -4.080 9.458 7.584 1.00 98.06 101 TYR A CA 1
ATOM 797 C C . TYR A 1 101 ? -4.072 9.840 6.096 1.00 98.06 101 TYR A C 1
ATOM 799 O O . TYR A 1 101 ? -3.088 9.593 5.405 1.00 98.06 101 TYR A O 1
ATOM 807 N N . THR A 1 102 ? -5.156 10.423 5.576 1.00 97.62 102 THR A N 1
ATOM 808 C CA . THR A 1 102 ? -5.277 10.809 4.162 1.00 97.62 102 THR A CA 1
ATOM 809 C C . THR A 1 102 ? -4.127 11.703 3.697 1.00 97.62 102 THR A C 1
ATOM 811 O O . THR A 1 102 ? -3.554 11.444 2.640 1.00 97.62 102 THR A O 1
ATOM 814 N N . ASP A 1 103 ? -3.744 12.721 4.470 1.00 97.81 103 ASP A N 1
ATOM 815 C CA . ASP A 1 103 ? -2.644 13.609 4.077 1.00 97.81 103 ASP A CA 1
ATOM 816 C C . ASP A 1 103 ? -1.282 12.906 4.104 1.00 97.81 103 ASP A C 1
ATOM 818 O O . ASP A 1 103 ? -0.478 13.108 3.193 1.00 97.81 103 ASP A O 1
ATOM 822 N N . ASP A 1 104 ? -1.056 12.007 5.064 1.00 97.69 104 ASP A N 1
ATOM 823 C CA . ASP A 1 104 ? 0.151 11.177 5.099 1.00 97.69 104 ASP A CA 1
ATOM 824 C C . ASP A 1 104 ? 0.210 10.250 3.876 1.00 97.69 104 ASP A C 1
ATOM 826 O O . ASP A 1 104 ? 1.245 10.131 3.219 1.00 97.69 104 ASP A O 1
ATOM 830 N N . ALA A 1 105 ? -0.913 9.631 3.503 1.00 97.75 105 ALA A N 1
ATOM 831 C CA . ALA A 1 105 ? -0.993 8.791 2.313 1.00 97.75 105 ALA A CA 1
ATOM 832 C C . ALA A 1 105 ? -0.774 9.587 1.022 1.00 97.75 105 ALA A C 1
ATOM 834 O O . ALA A 1 105 ? -0.033 9.125 0.154 1.00 97.75 105 ALA A O 1
ATOM 835 N N . LYS A 1 106 ? -1.327 10.803 0.903 1.00 96.94 106 LYS A N 1
ATOM 836 C CA . LYS A 1 106 ? -1.072 11.694 -0.245 1.00 96.94 106 LYS A CA 1
ATOM 837 C C . LYS A 1 106 ? 0.418 11.980 -0.429 1.00 96.94 106 LYS A C 1
ATOM 839 O O . LYS A 1 106 ? 0.864 12.092 -1.565 1.00 96.94 106 LYS A O 1
ATOM 844 N N . GLN A 1 107 ? 1.193 12.056 0.654 1.00 97.62 107 GLN A N 1
ATOM 845 C CA . GLN A 1 107 ? 2.647 12.218 0.565 1.00 97.62 107 GLN A CA 1
ATOM 846 C C . GLN A 1 107 ? 3.353 10.956 0.048 1.00 97.62 107 GLN A C 1
ATOM 848 O O . GLN A 1 107 ? 4.401 11.073 -0.580 1.00 97.62 107 GLN A O 1
ATOM 853 N N . GLN A 1 108 ? 2.796 9.762 0.276 1.00 97.50 108 GLN A N 1
ATOM 854 C CA . GLN A 1 108 ? 3.374 8.494 -0.188 1.00 97.50 108 GLN A CA 1
ATOM 855 C C . GLN A 1 108 ? 3.025 8.169 -1.648 1.00 97.50 108 GLN A C 1
ATOM 857 O O . GLN A 1 108 ? 3.838 7.573 -2.354 1.00 97.50 108 GLN A O 1
ATOM 862 N N . ILE A 1 109 ? 1.843 8.576 -2.123 1.00 95.62 109 ILE A N 1
ATOM 863 C CA . ILE A 1 109 ? 1.333 8.246 -3.467 1.00 95.62 109 ILE A CA 1
ATOM 864 C C . ILE A 1 109 ? 2.320 8.573 -4.599 1.00 95.62 109 ILE A C 1
ATOM 866 O O . ILE A 1 109 ? 2.524 7.699 -5.441 1.00 95.62 109 ILE A O 1
ATOM 870 N N . PRO A 1 110 ? 2.990 9.744 -4.642 1.00 97.56 110 PRO A N 1
ATOM 871 C CA . PRO A 1 110 ? 3.966 10.027 -5.692 1.00 97.56 110 PRO A CA 1
ATOM 872 C C . PRO A 1 110 ? 5.112 9.012 -5.744 1.00 97.56 110 PRO A C 1
ATOM 874 O O . PRO A 1 110 ? 5.583 8.673 -6.827 1.00 97.56 110 PRO A O 1
ATOM 877 N N . TYR A 1 111 ? 5.557 8.492 -4.599 1.00 98.00 111 TYR A N 1
ATOM 878 C CA . TYR A 1 111 ? 6.614 7.480 -4.555 1.00 98.00 111 TYR A CA 1
ATOM 879 C C . TYR A 1 111 ? 6.116 6.128 -5.068 1.00 98.00 111 TYR A C 1
ATOM 881 O O . TYR A 1 111 ? 6.826 5.460 -5.817 1.00 98.00 111 TYR A O 1
ATOM 889 N N . VAL A 1 112 ? 4.881 5.752 -4.726 1.00 97.94 112 VAL A N 1
ATOM 890 C CA . VAL A 1 112 ? 4.234 4.540 -5.250 1.00 97.94 112 VAL A CA 1
ATOM 891 C C . VAL A 1 112 ? 4.056 4.634 -6.769 1.00 97.94 112 VAL A C 1
ATOM 893 O O . VAL A 1 112 ? 4.433 3.708 -7.480 1.00 97.94 112 VAL A O 1
ATOM 896 N N . ALA A 1 113 ? 3.571 5.767 -7.283 1.00 97.25 113 ALA A N 1
ATOM 897 C CA . ALA A 1 113 ? 3.411 5.993 -8.720 1.00 97.25 113 ALA A CA 1
ATOM 898 C C . ALA A 1 113 ? 4.753 5.916 -9.472 1.00 97.25 113 ALA A C 1
ATOM 900 O O . ALA A 1 113 ? 4.858 5.258 -10.505 1.00 97.25 113 ALA A O 1
ATOM 901 N N . ASN A 1 114 ? 5.813 6.522 -8.924 1.00 97.69 114 ASN A N 1
ATOM 902 C CA . ASN A 1 114 ? 7.155 6.405 -9.498 1.00 97.69 114 ASN A CA 1
ATOM 903 C C . ASN A 1 114 ? 7.666 4.956 -9.495 1.00 97.69 114 ASN A C 1
ATOM 905 O O . ASN A 1 114 ? 8.297 4.533 -10.462 1.00 97.69 114 ASN A O 1
ATOM 909 N N . ALA A 1 115 ? 7.381 4.181 -8.445 1.00 97.88 115 ALA A N 1
ATOM 910 C CA . ALA A 1 115 ? 7.748 2.770 -8.386 1.00 97.88 115 ALA A CA 1
ATOM 911 C C . ALA A 1 115 ? 7.055 1.935 -9.478 1.00 97.88 115 ALA A C 1
ATOM 913 O O . ALA A 1 115 ? 7.709 1.081 -10.079 1.00 97.88 115 ALA A O 1
ATOM 914 N N . TYR A 1 116 ? 5.782 2.211 -9.788 1.00 97.94 116 TYR A N 1
ATOM 915 C CA . TYR A 1 116 ? 5.100 1.604 -10.938 1.00 97.94 116 TYR A CA 1
ATOM 916 C C . TYR A 1 116 ? 5.736 2.006 -12.260 1.00 97.94 116 TYR A C 1
ATOM 918 O O . TYR A 1 116 ? 6.051 1.134 -13.063 1.00 97.94 116 TYR A O 1
ATOM 926 N N . ALA A 1 117 ? 6.003 3.298 -12.465 1.00 97.62 117 ALA A N 1
ATOM 927 C CA . ALA A 1 117 ? 6.656 3.764 -13.684 1.00 97.62 117 ALA A CA 1
ATOM 928 C C . ALA A 1 117 ? 8.014 3.071 -13.899 1.00 97.62 117 ALA A C 1
ATOM 930 O O . ALA A 1 117 ? 8.304 2.602 -14.997 1.00 97.62 117 ALA A O 1
ATOM 931 N N . GLN A 1 118 ? 8.826 2.935 -12.846 1.00 97.38 118 GLN A N 1
ATOM 932 C CA . GLN A 1 118 ? 10.099 2.213 -12.906 1.00 97.38 118 GLN A CA 1
ATOM 933 C C . GLN A 1 118 ? 9.913 0.720 -13.202 1.00 97.38 118 GLN A C 1
ATOM 935 O O . GLN A 1 118 ? 10.631 0.171 -14.039 1.00 97.38 118 GLN A O 1
ATOM 940 N N . ARG A 1 119 ? 8.948 0.053 -12.551 1.00 96.44 119 ARG A N 1
ATOM 941 C CA . ARG A 1 119 ? 8.639 -1.363 -12.811 1.00 96.44 119 ARG A CA 1
ATOM 942 C C . ARG A 1 119 ? 8.183 -1.571 -14.258 1.00 96.44 119 ARG A C 1
ATOM 944 O O . ARG A 1 119 ? 8.698 -2.472 -14.918 1.00 96.44 119 ARG A O 1
ATOM 951 N N . GLY A 1 120 ? 7.336 -0.682 -14.775 1.00 97.31 120 GLY A N 1
ATOM 952 C CA . GLY A 1 120 ? 6.868 -0.690 -16.157 1.00 97.31 120 GLY A CA 1
ATOM 953 C C . GLY A 1 120 ? 7.992 -0.469 -17.168 1.00 97.31 120 GLY A C 1
ATOM 954 O O . GLY A 1 120 ? 8.111 -1.228 -18.127 1.00 97.31 120 GLY A O 1
ATOM 955 N N . ILE A 1 121 ? 8.889 0.495 -16.927 1.00 97.75 121 ILE A N 1
ATOM 956 C CA . ILE A 1 121 ? 10.085 0.709 -17.764 1.00 97.75 121 ILE A CA 1
ATOM 957 C C . ILE A 1 121 ? 10.965 -0.548 -17.789 1.00 97.75 121 ILE A C 1
ATOM 959 O O . ILE A 1 121 ? 11.404 -0.969 -18.862 1.00 97.75 121 ILE A O 1
ATOM 963 N N . ASN A 1 122 ? 11.192 -1.178 -16.633 1.00 97.00 122 ASN A N 1
ATOM 964 C CA . ASN A 1 122 ? 11.991 -2.401 -16.547 1.00 97.00 122 ASN A CA 1
ATOM 965 C C . ASN A 1 122 ? 11.336 -3.558 -17.311 1.00 97.00 122 ASN A C 1
ATOM 967 O O . ASN A 1 122 ? 12.014 -4.253 -18.063 1.00 97.00 122 ASN A O 1
ATOM 971 N N . LYS A 1 123 ? 10.019 -3.744 -17.172 1.00 97.25 123 LYS A N 1
ATOM 972 C CA . LYS A 1 123 ? 9.264 -4.749 -17.933 1.00 97.25 123 LYS A CA 1
ATOM 973 C C . LYS A 1 123 ? 9.332 -4.492 -19.437 1.00 97.25 123 LYS A C 1
ATOM 975 O O . LYS A 1 123 ? 9.669 -5.401 -20.184 1.00 97.25 123 LYS A O 1
ATOM 980 N N . SER A 1 124 ? 9.138 -3.244 -19.870 1.00 96.69 124 SER A N 1
ATOM 981 C CA . SER A 1 124 ? 9.247 -2.860 -21.283 1.00 96.69 124 SER A CA 1
ATOM 982 C C . SER A 1 124 ? 10.649 -3.104 -21.838 1.00 96.69 124 SER A C 1
ATOM 984 O O . SER A 1 124 ? 10.783 -3.501 -22.991 1.00 96.69 124 SER A O 1
ATOM 986 N N . THR A 1 125 ? 11.688 -2.862 -21.035 1.00 97.38 125 THR A N 1
ATOM 987 C CA . T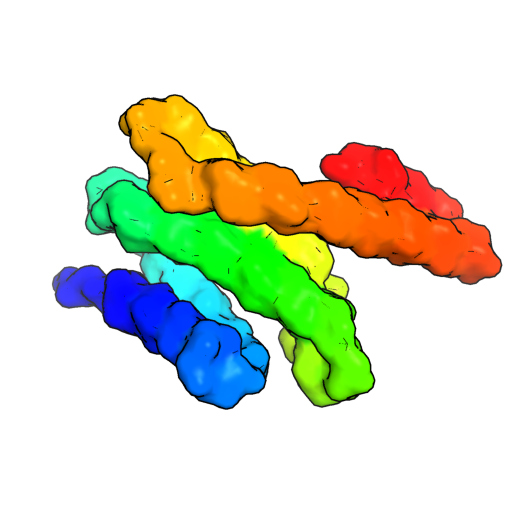HR A 1 125 ? 13.085 -3.149 -21.402 1.00 97.38 125 THR A CA 1
ATOM 988 C C . THR A 1 125 ? 13.324 -4.652 -21.555 1.00 97.38 125 THR A C 1
ATOM 990 O O . THR A 1 125 ? 14.108 -5.065 -22.402 1.00 97.38 125 THR A O 1
ATOM 993 N N . ASN A 1 126 ? 12.610 -5.469 -20.781 1.00 97.25 126 ASN A N 1
ATOM 994 C CA . ASN A 1 126 ? 12.650 -6.929 -20.839 1.00 97.25 126 ASN A CA 1
ATOM 995 C C . ASN A 1 126 ? 11.609 -7.525 -21.809 1.00 97.25 126 ASN A C 1
ATOM 997 O O . ASN A 1 126 ? 11.276 -8.700 -21.682 1.00 97.25 126 ASN A O 1
ATOM 1001 N N . GLU A 1 127 ? 11.074 -6.725 -22.739 1.00 97.44 127 GLU A N 1
ATOM 1002 C CA . GLU A 1 127 ? 10.075 -7.130 -23.745 1.00 97.44 127 GLU A CA 1
ATOM 1003 C C . GLU A 1 127 ? 8.726 -7.623 -23.173 1.00 97.44 127 GLU A C 1
ATOM 1005 O O . GLU A 1 127 ? 7.850 -8.066 -23.917 1.00 97.44 127 GLU A O 1
ATOM 1010 N N . ASP A 1 128 ? 8.496 -7.467 -21.865 1.00 97.44 128 ASP A N 1
ATOM 1011 C CA . ASP A 1 128 ? 7.194 -7.665 -21.225 1.00 97.44 128 ASP A CA 1
ATOM 1012 C C . ASP A 1 128 ? 6.320 -6.415 -21.421 1.00 97.44 128 ASP A C 1
ATOM 1014 O O . ASP A 1 128 ? 6.082 -5.615 -20.512 1.00 97.44 128 ASP A O 1
ATOM 1018 N N . PHE A 1 129 ? 5.869 -6.209 -22.659 1.00 95.31 129 PHE A N 1
ATOM 1019 C CA . PHE A 1 129 ? 5.078 -5.032 -23.024 1.00 95.31 129 PHE A CA 1
ATOM 1020 C C . PHE A 1 129 ? 3.695 -5.022 -22.374 1.00 95.31 129 PHE A C 1
ATOM 1022 O O . PHE A 1 129 ? 3.191 -3.950 -22.039 1.00 95.31 129 PHE A O 1
ATOM 1029 N N . GLN A 1 130 ? 3.083 -6.195 -22.181 1.00 96.25 130 GLN A N 1
ATOM 1030 C CA . GLN A 1 130 ? 1.788 -6.285 -21.512 1.00 96.25 130 GLN A CA 1
ATOM 1031 C C . GLN A 1 130 ? 1.924 -5.885 -20.041 1.00 96.25 130 GLN A C 1
ATOM 1033 O O . GLN A 1 130 ? 1.195 -5.007 -19.580 1.00 96.25 130 GLN A O 1
ATOM 1038 N N . GLY A 1 131 ? 2.891 -6.456 -19.322 1.00 94.19 131 GLY A N 1
ATOM 1039 C CA . GLY A 1 131 ? 3.110 -6.111 -17.925 1.00 94.19 131 GLY A CA 1
ATOM 1040 C C . GLY A 1 131 ? 3.570 -4.662 -17.741 1.00 94.19 131 GLY A C 1
ATOM 1041 O O . GLY A 1 131 ? 3.264 -4.058 -16.712 1.00 94.19 131 GLY A O 1
ATOM 1042 N N . ALA A 1 132 ? 4.289 -4.092 -18.713 1.00 95.31 132 ALA A N 1
ATOM 1043 C CA . ALA A 1 132 ? 4.633 -2.673 -18.720 1.00 95.31 132 ALA A CA 1
ATOM 1044 C C . ALA A 1 132 ? 3.398 -1.779 -18.895 1.00 95.31 132 ALA A C 1
ATOM 1046 O O . ALA A 1 132 ? 3.237 -0.805 -18.165 1.00 95.31 132 ALA A O 1
ATOM 1047 N N . TYR A 1 133 ? 2.515 -2.123 -19.838 1.00 95.19 133 TYR A N 1
ATOM 1048 C CA . TYR A 1 133 ? 1.259 -1.409 -20.062 1.00 95.19 133 TYR A CA 1
ATOM 1049 C C . TYR A 1 133 ? 0.374 -1.409 -18.813 1.00 95.19 133 TYR A C 1
ATOM 1051 O O . TYR A 1 133 ? -0.138 -0.359 -18.431 1.00 95.19 133 TYR A O 1
ATOM 1059 N N . GLU A 1 134 ? 0.248 -2.557 -18.146 1.00 94.19 134 GLU A N 1
ATOM 1060 C CA . GLU A 1 134 ? -0.489 -2.678 -16.885 1.00 94.19 134 GLU A CA 1
ATOM 1061 C C . GLU A 1 134 ? 0.083 -1.758 -15.792 1.00 94.19 134 GLU A C 1
ATOM 1063 O O . GLU A 1 134 ? -0.682 -1.093 -15.098 1.00 94.19 134 GLU A O 1
ATOM 1068 N N . ASP A 1 135 ? 1.412 -1.646 -15.680 1.00 93.94 135 ASP A N 1
ATOM 1069 C CA . ASP A 1 135 ? 2.056 -0.765 -14.696 1.00 93.94 135 ASP A CA 1
ATOM 1070 C C . ASP A 1 135 ? 1.861 0.727 -14.998 1.00 93.94 135 ASP A C 1
ATOM 1072 O O . ASP A 1 135 ? 1.772 1.528 -14.071 1.00 93.94 135 ASP A O 1
ATOM 1076 N N . PHE A 1 136 ? 1.783 1.124 -16.271 1.00 92.12 136 PHE A N 1
ATOM 1077 C CA . PHE A 1 136 ? 1.543 2.525 -16.641 1.00 92.12 136 PHE A CA 1
ATOM 1078 C C . PHE A 1 136 ? 0.086 2.969 -16.475 1.00 92.12 136 PHE A C 1
ATOM 1080 O O . PHE A 1 136 ? -0.181 4.171 -16.476 1.00 92.12 136 PHE A O 1
ATOM 1087 N N . LEU A 1 137 ? -0.849 2.023 -16.370 1.00 90.38 137 LEU A N 1
ATOM 1088 C CA . LEU A 1 137 ? -2.275 2.299 -16.185 1.00 90.38 137 LEU A CA 1
ATOM 1089 C C . LEU A 1 137 ? -2.735 2.302 -14.726 1.00 90.38 137 LEU A C 1
ATOM 1091 O O . LEU A 1 137 ? -3.895 2.639 -14.474 1.00 90.38 137 LEU A O 1
ATOM 1095 N N . TYR A 1 138 ? -1.873 1.881 -13.804 1.00 79.44 138 TYR A N 1
ATOM 1096 C CA . TYR A 1 138 ? -2.194 1.811 -12.383 1.00 79.44 138 TYR A CA 1
ATOM 1097 C C . TYR A 1 138 ? -2.386 3.206 -11.773 1.00 79.44 138 TYR A C 1
ATOM 1099 O O . TYR A 1 138 ? -3.368 3.382 -11.012 1.00 79.44 138 TYR A O 1
#

Sequence (138 aa):
MMAQEGPVISSAVIAVERNNDIAEAKKYIDEAQQIISTKPKSEISSKNLSKFYYHKGLINFRVYNSEDPAIKGLDPQALDKAAEGFRQLIDYEKEIGKERYTDDAKQQIPYVANAYAQRGINKSTNEDFQGAYEDFLY

Radius of gyration: 15.59 Å; chains: 1; bounding box: 37×26×45 Å

Foldseek 3Di:
DPLCLQVLLVQLVCCCPPVVNLPSSVVSLVVSVVSCVVDDPVVDDLVSLLSSLQSQLVSLVCLCPDPPCVSVVPDVCSLVSNVRSLVSNCVSCVVVVHPPCNVVSVVCVVVSLVVLQVVLVVCVVVVVNVSSVVSNVD

Secondary structure (DSSP, 8-state):
----HHHHHHHHHHHHHTS--HHHHHHHHHHHHHHHHTS-GGGS-HHHHHHHHHHHHHHHHHHHT-SSHHHHTT-TTHHHHHHHHHHHHHHHHHHHT--SSHHHHHHHHHHHHHHHHHHHHHHHHTT-HHHHHHHHT-

pLDDT: mean 95.62, std 6.73, range [47.38, 98.81]